Protein AF-A0A356P8A7-F1 (afdb_monomer)

Foldseek 3Di:
DDQDAADEPAPV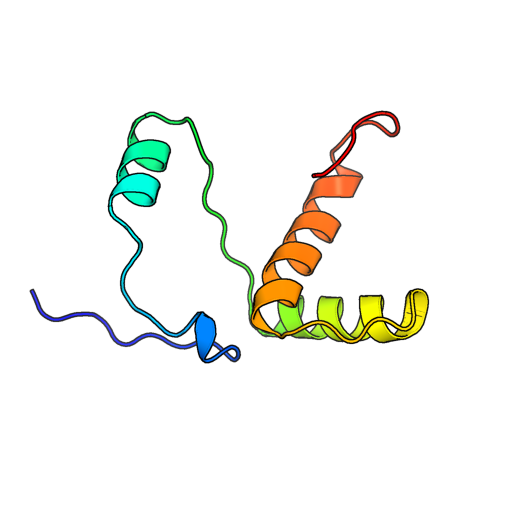PRDSDDDVVVVVCVVVVNDDDDDDHNVLLVVQQVVCCVPVVDRDRSVVSRVSSVCVVCVVVDDPPDDDD

Structure (mmCIF, N/CA/C/O backbone):
data_AF-A0A356P8A7-F1
#
_entry.id   AF-A0A356P8A7-F1
#
loop_
_atom_site.group_PDB
_atom_site.id
_atom_site.type_symbol
_atom_site.label_atom_id
_atom_site.label_alt_id
_atom_site.label_comp_id
_atom_site.label_asym_id
_atom_site.label_entity_id
_atom_site.label_seq_id
_atom_site.pdbx_PDB_ins_code
_atom_site.Cartn_x
_atom_site.Cartn_y
_atom_site.Cartn_z
_atom_site.occupancy
_atom_site.B_iso_or_equiv
_atom_site.auth_seq_id
_atom_site.auth_comp_id
_atom_site.auth_asym_id
_atom_site.auth_atom_id
_atom_site.pdbx_PDB_model_num
ATOM 1 N N . GLY A 1 1 ? 10.082 -0.200 -28.369 1.00 68.00 1 GLY A N 1
ATOM 2 C CA . GLY A 1 1 ? 10.606 0.730 -27.356 1.00 68.00 1 GLY A CA 1
ATOM 3 C C . GLY A 1 1 ? 11.207 -0.110 -26.263 1.00 68.00 1 GLY A C 1
ATOM 4 O O . GLY A 1 1 ? 10.610 -1.126 -25.937 1.00 68.00 1 GLY A O 1
ATOM 5 N N . GLU A 1 2 ? 12.382 0.259 -25.772 1.00 65.25 2 GLU A N 1
ATOM 6 C CA . GLU A 1 2 ? 13.037 -0.456 -24.672 1.00 65.25 2 GLU A CA 1
ATOM 7 C C . GLU A 1 2 ? 12.319 -0.151 -23.343 1.00 65.25 2 GLU A C 1
ATOM 9 O O . GLU A 1 2 ? 11.960 1.012 -23.123 1.00 65.25 2 GLU A O 1
ATOM 14 N N . PRO A 1 3 ? 12.082 -1.143 -22.463 1.00 69.56 3 PRO A N 1
ATOM 15 C CA . PRO A 1 3 ? 11.533 -0.892 -21.134 1.00 69.56 3 PRO A CA 1
ATOM 16 C C . PRO A 1 3 ? 12.485 -0.016 -20.312 1.00 69.56 3 PRO A C 1
ATOM 18 O O . PRO A 1 3 ? 13.692 -0.259 -20.279 1.00 69.56 3 PRO A O 1
ATOM 21 N N . LEU A 1 4 ? 11.944 0.994 -19.629 1.00 75.44 4 LEU A N 1
ATOM 22 C CA . LEU A 1 4 ? 12.717 1.787 -18.674 1.00 75.44 4 LEU A CA 1
ATOM 23 C C . LEU A 1 4 ? 13.090 0.930 -17.449 1.00 75.44 4 LEU A C 1
ATOM 25 O O . LEU A 1 4 ? 12.307 0.059 -17.062 1.00 75.44 4 LEU A O 1
ATOM 29 N N . PRO A 1 5 ? 14.254 1.177 -16.821 1.00 77.69 5 PRO A N 1
ATOM 30 C CA . PRO A 1 5 ? 14.627 0.497 -15.588 1.00 77.69 5 PRO A CA 1
ATOM 31 C C . PRO A 1 5 ? 13.636 0.825 -14.466 1.00 77.69 5 PRO A C 1
ATOM 33 O O . PRO A 1 5 ? 13.240 1.979 -14.291 1.00 77.69 5 PRO A O 1
ATOM 36 N N . THR A 1 6 ? 13.256 -0.193 -13.697 1.00 79.50 6 THR A N 1
ATOM 37 C CA . THR A 1 6 ? 12.389 -0.070 -12.519 1.00 79.50 6 THR A CA 1
ATOM 38 C C . THR A 1 6 ? 13.186 -0.173 -11.230 1.00 79.50 6 THR A C 1
ATOM 40 O O . THR A 1 6 ? 14.293 -0.703 -11.216 1.00 79.50 6 THR A O 1
ATOM 43 N N . HIS A 1 7 ? 12.625 0.335 -10.134 1.00 85.06 7 HIS A N 1
ATOM 44 C CA . HIS A 1 7 ? 13.145 0.126 -8.787 1.00 85.06 7 HIS A CA 1
ATOM 45 C C . HIS A 1 7 ? 11.990 0.076 -7.785 1.00 85.06 7 HIS A C 1
ATOM 47 O O . HIS A 1 7 ? 11.065 0.879 -7.875 1.00 85.06 7 HIS A O 1
ATOM 53 N N . SER A 1 8 ? 12.053 -0.881 -6.863 1.00 84.69 8 SER A N 1
ATOM 54 C CA . SER A 1 8 ? 11.163 -1.024 -5.710 1.00 84.69 8 SER A CA 1
ATOM 55 C C . SER A 1 8 ? 11.868 -1.904 -4.683 1.00 84.69 8 SER A C 1
ATOM 57 O O . SER A 1 8 ? 12.588 -2.824 -5.074 1.00 84.69 8 SER A O 1
ATOM 59 N N . ILE A 1 9 ? 11.639 -1.652 -3.393 1.00 86.56 9 ILE A N 1
ATOM 60 C CA . ILE A 1 9 ? 12.081 -2.534 -2.302 1.00 86.56 9 ILE A CA 1
ATOM 61 C C . ILE A 1 9 ? 11.347 -3.886 -2.299 1.00 86.56 9 ILE A C 1
ATOM 63 O O . ILE A 1 9 ? 11.798 -4.849 -1.680 1.00 86.56 9 ILE A O 1
ATOM 67 N N . SER A 1 10 ? 10.195 -3.955 -2.968 1.00 83.88 10 SER A N 1
ATOM 68 C CA . SER A 1 10 ? 9.421 -5.174 -3.162 1.00 83.88 10 SER A CA 1
ATOM 69 C C . SER A 1 10 ? 9.741 -5.760 -4.534 1.00 83.88 10 SER A C 1
ATOM 71 O O .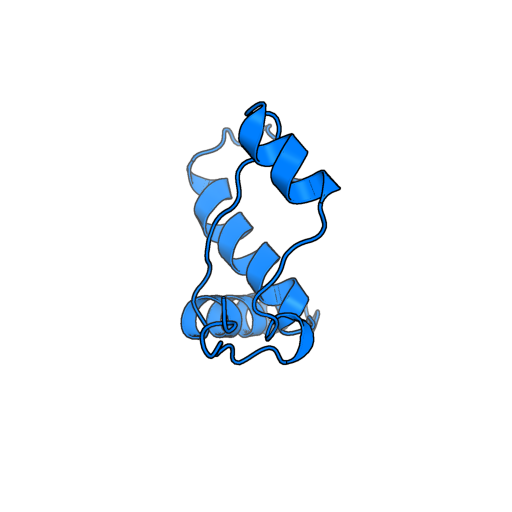 SER A 1 10 ? 9.328 -5.232 -5.566 1.00 83.88 10 SER A O 1
ATOM 73 N N . GLU A 1 11 ? 10.449 -6.889 -4.542 1.00 82.88 11 GLU A N 1
ATOM 74 C CA . GLU A 1 11 ? 10.795 -7.606 -5.775 1.00 82.88 11 GLU A CA 1
ATOM 75 C C . GLU A 1 11 ? 9.543 -8.033 -6.560 1.00 82.88 11 GLU A C 1
ATOM 77 O O . GLU A 1 11 ? 9.549 -8.022 -7.789 1.00 82.88 11 GLU A O 1
ATOM 82 N N . GLY A 1 12 ? 8.431 -8.334 -5.874 1.00 84.75 12 GLY A N 1
ATOM 83 C CA . GLY A 1 12 ? 7.161 -8.673 -6.518 1.00 84.75 12 GLY A CA 1
ATOM 84 C C . GLY A 1 12 ? 6.504 -7.520 -7.286 1.00 84.75 12 GLY A C 1
ATOM 85 O O . GLY A 1 12 ? 5.671 -7.774 -8.154 1.00 84.75 12 GLY A O 1
ATOM 86 N N . LEU A 1 13 ? 6.886 -6.267 -7.011 1.00 86.75 13 LEU A N 1
ATOM 87 C CA 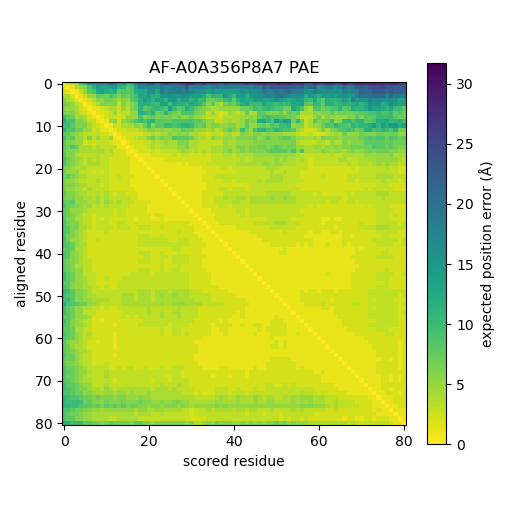. LEU A 1 13 ? 6.422 -5.073 -7.730 1.00 86.75 13 LEU A CA 1
ATOM 88 C C . LEU A 1 13 ? 7.499 -4.482 -8.656 1.00 86.75 13 LEU A C 1
ATOM 90 O O . LEU A 1 13 ? 7.260 -3.476 -9.325 1.00 86.75 13 LEU A O 1
ATOM 94 N N . HIS A 1 14 ? 8.671 -5.116 -8.742 1.00 87.31 14 HIS A N 1
ATOM 95 C CA . HIS A 1 14 ? 9.784 -4.694 -9.587 1.00 87.31 14 HIS A CA 1
ATOM 96 C C . HIS A 1 14 ? 9.571 -5.107 -11.055 1.00 87.31 14 HIS A C 1
ATOM 98 O O . HIS A 1 14 ? 10.307 -5.916 -11.620 1.00 87.31 14 HIS A O 1
ATOM 104 N N . TYR A 1 15 ? 8.528 -4.573 -11.692 1.00 87.38 15 TYR A N 1
ATOM 105 C CA . TYR A 1 15 ? 8.192 -4.890 -13.078 1.00 87.38 15 TYR A CA 1
ATOM 106 C C . TYR A 1 15 ? 7.736 -3.637 -13.847 1.00 87.38 15 TYR A C 1
ATOM 108 O O . TYR A 1 15 ? 6.875 -2.906 -13.360 1.00 87.38 15 TYR A O 1
ATOM 116 N N . PRO A 1 16 ? 8.271 -3.362 -15.057 1.00 86.81 16 PRO A N 1
ATOM 117 C CA . PRO A 1 16 ? 7.963 -2.138 -15.814 1.00 86.81 16 PRO A CA 1
ATOM 118 C C . PRO A 1 16 ? 6.574 -2.121 -16.463 1.00 86.81 16 PRO A C 1
ATOM 120 O O . PRO A 1 16 ? 6.187 -1.107 -17.041 1.00 86.81 16 PRO A O 1
ATOM 123 N N . GLY A 1 17 ? 5.845 -3.238 -16.435 1.00 90.62 17 GLY A N 1
ATOM 124 C CA . GLY A 1 17 ? 4.538 -3.379 -17.071 1.00 90.62 17 GLY A CA 1
ATOM 125 C C . GLY A 1 17 ? 3.389 -3.541 -16.078 1.00 90.62 17 GLY A C 1
ATOM 126 O O . GLY A 1 17 ? 3.575 -3.717 -14.880 1.00 90.62 17 GLY A O 1
ATOM 127 N N . VAL A 1 18 ? 2.170 -3.533 -16.609 1.00 94.25 18 VAL A N 1
ATOM 128 C CA . VAL A 1 18 ? 0.944 -3.878 -15.883 1.00 94.25 18 VAL A CA 1
ATOM 129 C C . VAL A 1 18 ? 0.044 -4.682 -16.824 1.00 94.25 18 VAL A C 1
ATOM 131 O O . VAL A 1 18 ? 0.137 -4.534 -18.044 1.00 94.25 18 VAL A O 1
ATOM 134 N N . GLY A 1 19 ? -0.794 -5.569 -16.284 1.00 96.50 19 GLY A N 1
ATOM 135 C CA . GLY A 1 19 ? -1.694 -6.388 -17.099 1.00 96.50 19 GLY A CA 1
ATOM 136 C C . GLY A 1 19 ? -2.647 -5.539 -17.962 1.00 96.50 19 GLY A C 1
ATOM 137 O O . GLY A 1 19 ? -3.097 -4.484 -17.510 1.00 96.50 19 GLY A O 1
ATOM 138 N N . PRO A 1 20 ? -3.008 -5.989 -19.179 1.00 97.06 20 PRO A N 1
ATOM 139 C CA . PRO A 1 20 ? -3.806 -5.195 -20.120 1.00 97.06 20 PRO A CA 1
ATOM 140 C C . PRO A 1 20 ? -5.209 -4.853 -19.599 1.00 97.06 20 PRO A C 1
ATOM 142 O O . PRO A 1 20 ? -5.742 -3.792 -19.914 1.00 97.06 20 PRO A O 1
ATOM 145 N N . GLU A 1 21 ? -5.796 -5.714 -18.765 1.00 98.44 21 GLU A N 1
ATOM 146 C CA . GLU A 1 21 ? -7.078 -5.438 -18.110 1.00 98.44 21 GLU A CA 1
ATOM 147 C C . GLU A 1 21 ? -6.981 -4.236 -17.160 1.00 98.44 21 GLU A C 1
ATOM 149 O O . GLU A 1 21 ? -7.857 -3.374 -17.165 1.00 98.44 21 GLU A O 1
ATOM 154 N N . HIS A 1 22 ? -5.879 -4.107 -16.416 1.00 97.88 22 HIS A N 1
ATOM 155 C CA . HIS A 1 22 ? -5.652 -2.957 -15.545 1.00 97.88 22 HIS A CA 1
ATOM 156 C C . HIS A 1 22 ? -5.490 -1.657 -16.339 1.00 97.88 22 HIS A C 1
ATOM 158 O O . HIS A 1 22 ? -6.071 -0.634 -15.968 1.00 97.88 22 HIS A O 1
ATOM 164 N N . SER A 1 23 ? -4.756 -1.702 -17.458 1.00 97.19 23 SER A N 1
ATOM 165 C CA . SER A 1 23 ? -4.649 -0.566 -18.381 1.00 97.19 23 SER A CA 1
ATOM 166 C C . SER A 1 23 ? -6.021 -0.146 -18.907 1.00 97.19 23 SER A C 1
ATOM 168 O O . SER A 1 23 ? -6.374 1.024 -18.817 1.00 97.19 23 SER A O 1
ATOM 170 N N . TYR A 1 24 ? -6.836 -1.102 -19.355 1.00 98.25 24 TYR A N 1
ATOM 171 C CA . TYR A 1 24 ? -8.192 -0.821 -19.823 1.00 98.25 24 TYR A CA 1
ATOM 172 C C . TYR A 1 24 ? -9.082 -0.211 -18.725 1.00 98.25 24 TYR A C 1
ATOM 174 O O . TYR A 1 24 ? -9.745 0.796 -18.962 1.00 98.25 24 TYR A O 1
ATOM 182 N N . LEU A 1 25 ? -9.070 -0.770 -17.508 1.00 98.69 25 LEU A N 1
ATOM 183 C CA . LEU A 1 25 ? -9.853 -0.257 -16.375 1.00 98.69 25 LEU A CA 1
ATOM 184 C C . LEU A 1 25 ? -9.455 1.171 -15.980 1.00 98.69 25 LEU A C 1
ATOM 186 O O . LEU A 1 25 ? -10.321 1.953 -15.581 1.00 98.69 25 LEU A O 1
ATOM 190 N N . LYS A 1 26 ? -8.168 1.514 -16.106 1.00 97.94 26 LYS A N 1
ATOM 191 C CA . LYS A 1 26 ? -7.677 2.886 -15.944 1.00 97.94 26 LYS A CA 1
ATOM 192 C C . LYS A 1 26 ? -8.247 3.800 -17.027 1.00 97.94 26 LYS A C 1
ATOM 194 O O . LYS A 1 26 ? -8.775 4.861 -16.708 1.00 97.94 26 LYS A O 1
ATOM 199 N N . ASP A 1 27 ? -8.150 3.387 -18.290 1.00 98.00 27 ASP A N 1
ATOM 200 C CA . ASP A 1 27 ? -8.518 4.211 -19.446 1.00 98.00 27 ASP A CA 1
ATOM 201 C C . ASP A 1 27 ? -10.013 4.558 -19.468 1.00 98.00 27 ASP A C 1
ATOM 203 O O . ASP A 1 27 ? -10.386 5.663 -19.858 1.00 98.00 27 ASP A O 1
ATOM 207 N N . ILE A 1 28 ? -10.874 3.653 -18.989 1.00 98.50 28 ILE A N 1
ATOM 208 C CA . ILE A 1 28 ? -12.318 3.912 -18.851 1.00 98.50 28 ILE A CA 1
ATOM 209 C C . ILE A 1 28 ? -12.699 4.617 -17.536 1.00 98.50 28 ILE A C 1
ATOM 211 O O . ILE A 1 28 ? -13.885 4.819 -17.277 1.00 98.50 28 ILE A O 1
ATOM 215 N N . GLY A 1 29 ? -11.729 4.945 -16.675 1.00 98.12 29 GLY A N 1
ATOM 216 C CA . GLY A 1 29 ? -11.963 5.599 -15.383 1.00 98.12 29 GLY A CA 1
ATOM 217 C C . GLY A 1 29 ? -12.639 4.713 -14.332 1.00 98.12 29 GLY A C 1
ATOM 218 O O . GLY A 1 29 ? -13.249 5.224 -13.395 1.00 98.12 29 GLY A O 1
ATOM 219 N N . ARG A 1 30 ? -12.575 3.383 -14.479 1.00 98.38 30 ARG A N 1
ATOM 220 C CA . ARG A 1 30 ? -13.198 2.437 -13.538 1.00 98.38 30 ARG A CA 1
ATOM 221 C C . ARG A 1 30 ? -12.311 2.131 -12.332 1.00 98.38 30 ARG A C 1
ATOM 223 O O . ARG A 1 30 ? -12.847 1.793 -11.279 1.00 98.38 30 ARG A O 1
ATOM 230 N N . ALA A 1 31 ? -10.994 2.225 -12.491 1.00 97.81 31 ALA A N 1
ATOM 231 C CA . ALA A 1 31 ? -10.021 2.017 -11.427 1.00 97.81 31 ALA A CA 1
ATOM 232 C C . ALA A 1 31 ? -8.984 3.145 -11.410 1.00 97.81 31 ALA A C 1
ATOM 234 O O . ALA A 1 31 ? -8.495 3.568 -12.460 1.00 97.81 31 ALA A O 1
ATOM 235 N N . GLU A 1 32 ? -8.625 3.588 -10.209 1.00 96.94 32 GLU A N 1
ATOM 236 C CA . GLU A 1 32 ? -7.540 4.536 -9.982 1.00 96.94 32 GLU A CA 1
ATOM 237 C C . GLU A 1 32 ? -6.272 3.783 -9.575 1.00 96.94 32 GLU A C 1
ATOM 239 O O . GLU A 1 32 ? -6.312 2.857 -8.766 1.00 96.94 32 GLU A O 1
ATOM 244 N N . TYR A 1 33 ? -5.140 4.187 -10.146 1.00 96.31 33 TYR A N 1
ATOM 245 C CA . TYR A 1 33 ? -3.837 3.584 -9.882 1.00 96.31 33 TYR A CA 1
ATOM 246 C C . TYR A 1 33 ? -2.948 4.625 -9.225 1.00 96.31 33 TYR A C 1
ATOM 248 O O . TYR A 1 33 ? -2.726 5.704 -9.776 1.00 96.31 33 TYR A O 1
ATOM 256 N N . VAL A 1 34 ? -2.444 4.285 -8.048 1.00 96.38 34 VAL A N 1
ATOM 257 C CA . VAL A 1 34 ? -1.670 5.172 -7.182 1.00 96.38 34 VAL A CA 1
ATOM 258 C C . VAL A 1 34 ? -0.292 4.583 -6.923 1.00 96.38 34 VAL A C 1
ATOM 260 O O . VAL A 1 34 ? -0.092 3.373 -7.012 1.00 96.38 34 VAL A O 1
ATOM 263 N N . SER A 1 35 ? 0.662 5.444 -6.588 1.00 94.38 35 SER A N 1
ATOM 264 C CA . SER A 1 35 ? 2.010 5.039 -6.199 1.00 94.38 35 SER A CA 1
ATOM 265 C C . SER A 1 35 ? 2.195 5.129 -4.689 1.00 94.38 35 SER A C 1
ATOM 267 O O . SER A 1 35 ? 1.719 6.066 -4.044 1.00 94.38 35 SER A O 1
ATOM 269 N N . VAL A 1 36 ? 2.962 4.191 -4.145 1.00 96.44 36 VAL A N 1
ATOM 270 C CA . VAL A 1 36 ? 3.444 4.200 -2.764 1.00 96.44 36 VAL A CA 1
ATOM 271 C C . VAL A 1 36 ? 4.958 4.060 -2.805 1.00 96.44 36 VAL A C 1
ATOM 273 O O . VAL A 1 36 ? 5.484 3.291 -3.603 1.00 96.44 36 VAL A O 1
ATOM 276 N N . THR A 1 37 ? 5.650 4.841 -1.982 1.00 96.81 37 THR A N 1
ATOM 277 C CA . THR A 1 37 ? 7.115 4.802 -1.887 1.00 96.81 37 THR A CA 1
ATOM 278 C C . THR A 1 37 ? 7.589 3.666 -0.981 1.00 96.81 37 THR A C 1
ATOM 280 O O . THR A 1 37 ? 6.860 3.226 -0.090 1.00 96.81 37 THR A O 1
ATOM 283 N N . ASP A 1 38 ? 8.845 3.247 -1.143 1.00 96.69 38 ASP A N 1
ATOM 284 C CA . ASP A 1 38 ? 9.452 2.206 -0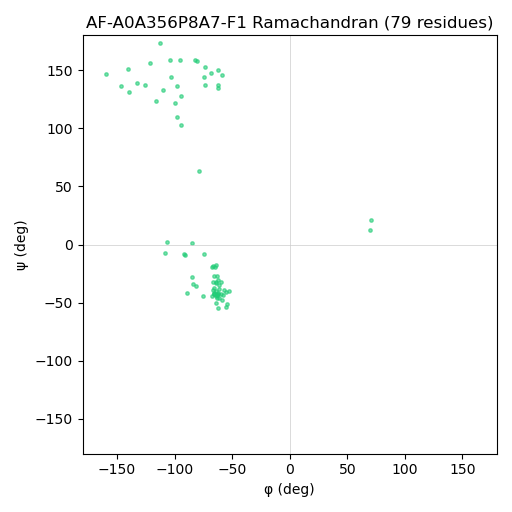.304 1.00 96.69 38 ASP A CA 1
ATOM 285 C C . ASP A 1 38 ? 9.367 2.544 1.194 1.00 96.69 38 ASP A C 1
ATOM 287 O O . ASP A 1 38 ? 9.039 1.682 2.008 1.00 96.69 38 ASP A O 1
ATOM 291 N N . GLN A 1 39 ? 9.592 3.812 1.564 1.00 97.81 39 GLN A N 1
ATOM 292 C CA . GLN A 1 39 ? 9.510 4.253 2.959 1.00 97.81 39 GLN A CA 1
ATOM 293 C C . GLN A 1 39 ? 8.092 4.110 3.521 1.00 97.81 39 GLN A C 1
ATOM 295 O O . GLN A 1 39 ? 7.914 3.606 4.625 1.00 97.81 39 GLN A O 1
ATOM 300 N N . GLU A 1 40 ? 7.076 4.506 2.757 1.00 98.00 40 GLU A N 1
ATOM 301 C CA . GLU A 1 40 ? 5.679 4.392 3.186 1.00 98.00 40 GLU A CA 1
ATOM 302 C C . GLU A 1 40 ? 5.255 2.926 3.337 1.00 98.00 40 GLU A C 1
ATOM 304 O O . GLU A 1 40 ? 4.524 2.586 4.268 1.00 98.00 40 GLU A O 1
ATOM 309 N N . SER A 1 41 ? 5.742 2.053 2.449 1.00 97.94 41 SER A N 1
ATOM 310 C CA . SER A 1 41 ? 5.543 0.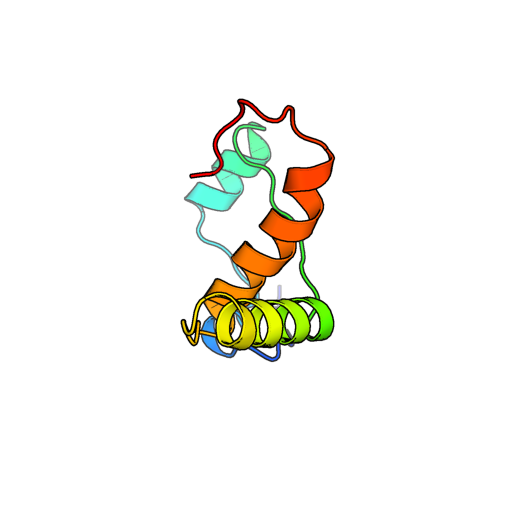607 2.551 1.00 97.94 41 SER A CA 1
ATOM 311 C C . SER A 1 41 ? 6.193 0.033 3.815 1.00 97.94 41 SER A C 1
ATOM 313 O O . SER A 1 41 ? 5.542 -0.689 4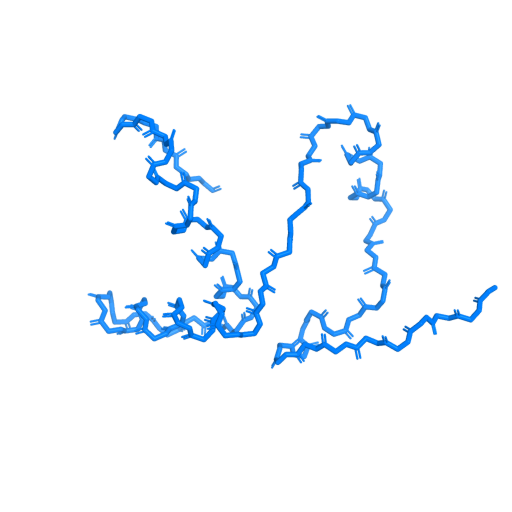.572 1.00 97.94 41 SER A O 1
ATOM 315 N N . LEU A 1 42 ? 7.441 0.410 4.114 1.00 98.12 42 LEU A N 1
ATOM 316 C CA . LEU A 1 42 ? 8.139 -0.003 5.338 1.00 98.12 42 LEU A CA 1
ATOM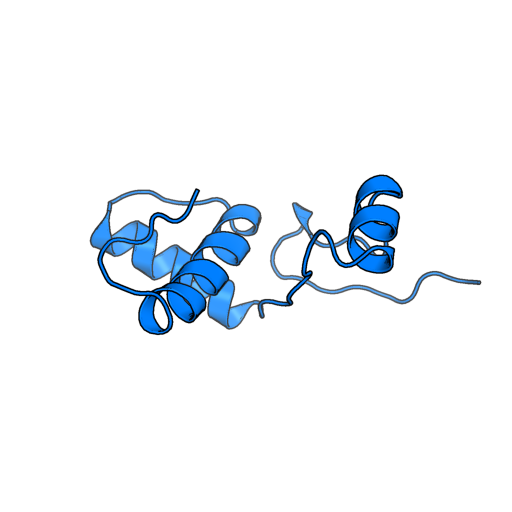 317 C C . LEU A 1 42 ? 7.440 0.492 6.612 1.00 98.12 42 LEU A C 1
ATOM 319 O O . LEU A 1 42 ? 7.294 -0.261 7.579 1.00 98.12 42 LEU A O 1
ATOM 323 N N . ASP A 1 43 ? 6.964 1.735 6.614 1.00 98.50 43 ASP A N 1
ATOM 324 C CA . ASP A 1 43 ? 6.234 2.305 7.745 1.00 98.50 43 ASP A CA 1
ATOM 325 C C . ASP A 1 43 ? 4.928 1.536 7.997 1.00 98.50 43 ASP A C 1
ATOM 327 O O . ASP A 1 43 ? 4.610 1.192 9.141 1.00 98.50 43 ASP A O 1
ATOM 331 N N . ALA A 1 44 ? 4.195 1.198 6.931 1.00 98.38 44 ALA A N 1
ATOM 332 C CA . ALA A 1 44 ? 2.982 0.390 7.009 1.00 98.38 44 ALA A CA 1
ATOM 333 C C . ALA A 1 44 ? 3.259 -1.049 7.464 1.00 98.38 44 ALA A C 1
ATOM 335 O O . ALA A 1 44 ? 2.541 -1.561 8.328 1.00 98.38 44 ALA A O 1
ATOM 336 N N . PHE A 1 45 ? 4.322 -1.676 6.951 1.00 98.44 45 PHE A N 1
ATOM 337 C CA . PHE A 1 45 ? 4.790 -2.992 7.386 1.00 98.44 45 PHE A CA 1
ATOM 338 C C . PHE A 1 45 ? 5.034 -3.011 8.899 1.00 98.44 45 PHE A C 1
ATOM 340 O O . PHE A 1 45 ? 4.502 -3.864 9.619 1.00 98.44 45 PHE A O 1
ATOM 347 N N . HIS A 1 46 ? 5.799 -2.039 9.404 1.00 98.44 46 HIS A N 1
ATOM 348 C CA . HIS A 1 46 ? 6.105 -1.942 10.826 1.00 98.44 46 HIS A CA 1
ATOM 349 C C . HIS A 1 46 ? 4.871 -1.635 11.662 1.00 98.44 46 HIS A C 1
ATOM 351 O O . HIS A 1 46 ? 4.736 -2.186 12.755 1.00 98.44 46 HIS A O 1
ATOM 357 N N . ARG A 1 47 ? 3.979 -0.768 11.174 1.00 98.38 47 ARG A N 1
ATOM 358 C CA . ARG A 1 47 ? 2.746 -0.426 11.878 1.00 98.38 47 ARG A CA 1
ATOM 359 C C . ARG A 1 47 ? 1.862 -1.655 12.049 1.00 98.38 47 ARG A C 1
ATOM 361 O O . ARG A 1 47 ? 1.555 -1.986 13.188 1.00 98.38 47 ARG A O 1
ATOM 368 N N . LEU A 1 48 ? 1.539 -2.359 10.963 1.00 98.56 48 LEU A N 1
ATOM 369 C CA . LEU A 1 48 ? 0.683 -3.547 11.015 1.00 98.56 48 LEU A CA 1
ATOM 370 C C . LEU A 1 48 ? 1.287 -4.645 11.904 1.00 98.56 48 LEU A C 1
ATOM 372 O O . LEU A 1 48 ? 0.595 -5.210 12.751 1.00 98.56 48 LEU A O 1
ATOM 376 N N . SER A 1 49 ? 2.599 -4.867 11.786 1.00 98.56 49 SER A N 1
ATOM 377 C CA . SER A 1 49 ? 3.314 -5.851 12.609 1.00 98.56 49 SER A CA 1
ATOM 378 C C . SER A 1 49 ? 3.251 -5.523 14.100 1.00 98.56 49 SER A C 1
ATOM 380 O O . SER A 1 49 ? 3.134 -6.424 14.925 1.00 98.56 49 SER A O 1
ATOM 382 N N . LYS A 1 50 ? 3.339 -4.239 14.465 1.00 98.50 50 LYS A N 1
ATOM 383 C CA . LYS A 1 50 ? 3.373 -3.805 15.868 1.00 98.50 50 LYS A CA 1
ATOM 384 C C . LYS A 1 50 ? 1.988 -3.663 16.491 1.00 98.50 50 LYS A C 1
ATOM 386 O O . LYS A 1 50 ? 1.874 -3.884 17.691 1.00 98.50 50 LYS A O 1
ATOM 391 N N . THR A 1 51 ? 0.974 -3.257 15.727 1.00 98.38 51 THR A N 1
ATOM 392 C CA . THR A 1 51 ? -0.372 -3.023 16.274 1.00 98.38 51 THR A CA 1
ATOM 393 C C . THR A 1 51 ? -1.232 -4.276 16.232 1.00 98.38 51 THR A C 1
ATOM 395 O O . THR A 1 51 ? -1.892 -4.572 17.220 1.00 98.38 51 THR A O 1
ATOM 398 N N . GLU A 1 52 ? -1.167 -5.042 15.139 1.00 98.25 52 GLU A N 1
ATOM 399 C CA . GLU A 1 52 ? -2.032 -6.211 14.926 1.00 98.25 52 GLU A CA 1
ATOM 400 C C . GLU A 1 52 ? -1.288 -7.548 15.048 1.00 98.25 52 GLU A C 1
ATOM 402 O O . GLU A 1 52 ? -1.905 -8.608 14.997 1.00 98.25 52 GLU A O 1
ATOM 407 N N . GLY A 1 53 ? 0.045 -7.534 15.174 1.00 98.12 53 GLY A N 1
ATOM 408 C CA . GLY A 1 53 ? 0.850 -8.761 15.217 1.00 98.12 53 GLY A CA 1
ATOM 409 C C . GLY A 1 53 ? 0.912 -9.512 13.882 1.00 98.12 53 GLY A C 1
ATOM 410 O O . GLY A 1 53 ? 1.355 -10.660 13.843 1.00 98.12 53 GLY A O 1
ATOM 411 N N . ILE A 1 54 ? 0.476 -8.883 12.786 1.00 98.50 54 ILE A N 1
ATOM 412 C CA . ILE A 1 54 ? 0.478 -9.456 11.438 1.00 98.50 54 ILE A CA 1
ATOM 413 C C . ILE A 1 54 ? 1.689 -8.913 10.686 1.00 98.50 54 ILE A C 1
ATOM 415 O O . ILE A 1 54 ? 1.810 -7.705 10.512 1.00 98.50 54 ILE A O 1
ATOM 419 N N . ILE A 1 55 ? 2.562 -9.802 10.212 1.00 98.12 55 ILE A N 1
ATOM 420 C CA . ILE A 1 55 ? 3.745 -9.446 9.419 1.00 98.12 55 ILE A CA 1
ATOM 421 C C . ILE A 1 55 ? 3.375 -9.552 7.929 1.00 98.12 55 ILE A C 1
ATOM 423 O O . ILE A 1 55 ? 3.266 -10.675 7.428 1.00 98.12 55 ILE A O 1
ATOM 427 N N . PRO A 1 56 ? 3.129 -8.436 7.214 1.00 97.81 56 PRO A N 1
ATOM 428 C CA . PRO A 1 56 ? 2.706 -8.494 5.818 1.00 97.81 56 PRO A CA 1
ATOM 429 C C . PRO A 1 56 ? 3.891 -8.721 4.872 1.00 97.81 56 PRO A C 1
ATOM 431 O O . PRO A 1 56 ? 5.026 -8.369 5.185 1.00 97.81 56 PRO A O 1
ATOM 434 N N . ALA A 1 57 ? 3.622 -9.232 3.670 1.00 97.88 57 ALA A N 1
ATOM 435 C CA . ALA A 1 57 ? 4.574 -9.120 2.566 1.00 97.88 57 ALA A CA 1
ATOM 436 C C . ALA A 1 57 ? 4.800 -7.635 2.214 1.00 97.88 57 ALA A C 1
ATOM 438 O O . ALA A 1 57 ? 3.885 -6.821 2.383 1.00 97.88 57 ALA A O 1
ATOM 439 N N . LEU A 1 5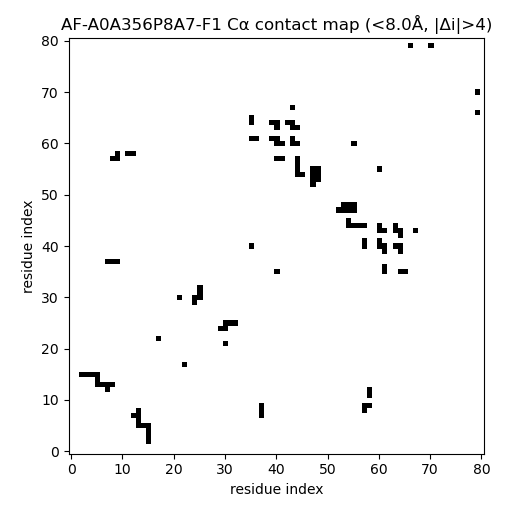8 ? 5.984 -7.267 1.710 1.00 96.25 58 LEU A N 1
ATOM 440 C CA . LEU A 1 58 ? 6.264 -5.876 1.322 1.00 96.25 58 LEU A CA 1
ATOM 441 C C . LEU A 1 58 ? 5.362 -5.427 0.166 1.00 96.25 58 LEU A C 1
ATOM 443 O O . LEU A 1 58 ? 4.934 -4.278 0.141 1.00 96.25 58 LEU A O 1
ATOM 447 N N . GLU A 1 59 ? 4.986 -6.341 -0.729 1.00 97.00 59 GLU A N 1
ATOM 448 C CA . GLU A 1 59 ? 3.974 -6.139 -1.770 1.00 97.00 59 GLU A CA 1
ATOM 449 C C . GLU A 1 59 ? 2.650 -5.674 -1.138 1.00 97.00 59 GLU A C 1
ATOM 451 O O . GLU A 1 59 ? 2.122 -4.614 -1.471 1.00 97.00 59 GLU A O 1
ATOM 456 N N . SER A 1 60 ? 2.138 -6.431 -0.160 1.00 97.88 60 SER A N 1
ATOM 457 C CA . SER A 1 60 ? 0.887 -6.124 0.547 1.00 97.88 60 SER A CA 1
ATOM 458 C C . SER A 1 60 ? 0.987 -4.855 1.394 1.00 97.88 60 SER A C 1
ATOM 460 O O . SER A 1 60 ? 0.006 -4.124 1.530 1.00 97.88 60 SER A O 1
ATOM 462 N N . ALA A 1 61 ? 2.163 -4.561 1.950 1.00 98.25 61 ALA A N 1
ATOM 463 C CA . ALA A 1 61 ? 2.390 -3.362 2.744 1.00 98.25 61 ALA A CA 1
ATOM 464 C C . ALA A 1 61 ? 2.212 -2.072 1.923 1.00 98.25 61 ALA A C 1
ATOM 466 O O . ALA A 1 61 ? 1.769 -1.072 2.486 1.00 98.25 61 ALA A O 1
ATOM 467 N N . HIS A 1 62 ? 2.419 -2.101 0.598 1.00 98.12 62 HIS A N 1
ATOM 468 C CA . HIS A 1 62 ? 2.077 -0.969 -0.274 1.00 98.12 62 HIS A CA 1
ATOM 469 C C . HIS A 1 62 ? 0.568 -0.672 -0.254 1.00 98.12 62 HIS A C 1
ATOM 471 O O . HIS A 1 62 ? 0.167 0.486 -0.133 1.00 98.12 62 HIS A O 1
ATOM 477 N N . ALA A 1 63 ? -0.284 -1.702 -0.304 1.00 97.75 63 ALA A N 1
ATOM 478 C CA . ALA A 1 63 ? -1.735 -1.522 -0.228 1.00 97.75 63 ALA A CA 1
ATOM 479 C C . ALA A 1 63 ? -2.167 -0.978 1.145 1.00 97.75 63 ALA A C 1
ATOM 481 O O . ALA A 1 63 ? -2.959 -0.038 1.216 1.00 97.75 63 ALA A O 1
ATOM 482 N N . ILE A 1 64 ? -1.590 -1.500 2.234 1.00 98.25 64 ILE A N 1
ATOM 483 C CA . ILE A 1 64 ? -1.853 -1.003 3.595 1.00 98.25 64 ILE A CA 1
ATOM 484 C C . ILE A 1 64 ? -1.400 0.451 3.747 1.00 98.25 64 ILE A C 1
ATOM 486 O O . ILE A 1 64 ? -2.136 1.268 4.295 1.00 98.25 64 ILE A O 1
ATOM 490 N N . ALA A 1 65 ? -0.224 0.805 3.227 1.00 98.38 65 ALA A N 1
ATOM 491 C CA . ALA A 1 65 ? 0.275 2.174 3.254 1.00 98.38 65 ALA A CA 1
ATOM 492 C C . ALA A 1 65 ? -0.692 3.140 2.566 1.00 98.38 65 ALA A C 1
ATOM 494 O O . ALA A 1 65 ? -0.974 4.211 3.103 1.00 98.38 65 ALA A O 1
ATOM 495 N N . TYR A 1 66 ? -1.239 2.763 1.407 1.00 98.31 66 TYR A N 1
ATOM 496 C CA . TYR A 1 66 ? -2.242 3.584 0.739 1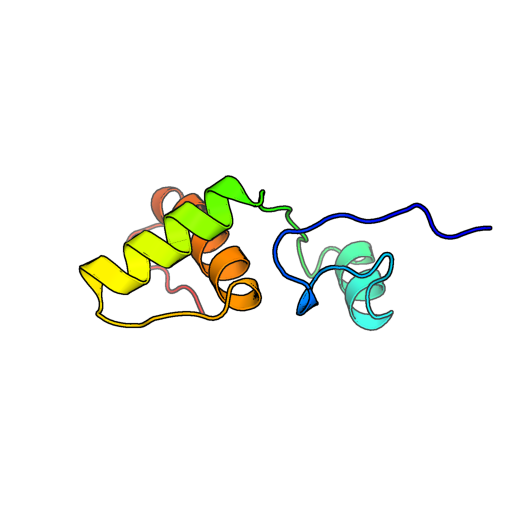.00 98.31 66 TYR A CA 1
ATOM 497 C C . TYR A 1 66 ? -3.560 3.649 1.524 1.00 98.31 66 TYR A C 1
ATOM 499 O O . TYR A 1 66 ? -4.085 4.743 1.731 1.00 98.31 66 TYR A O 1
ATOM 507 N N . ALA A 1 67 ? -4.055 2.521 2.041 1.00 97.81 67 ALA A N 1
ATOM 508 C CA . ALA A 1 67 ? -5.275 2.483 2.849 1.00 97.81 67 ALA A CA 1
ATOM 509 C C . ALA A 1 67 ? -5.182 3.399 4.083 1.00 97.81 67 ALA A C 1
ATOM 511 O O . ALA A 1 67 ? -6.130 4.115 4.398 1.00 97.81 67 ALA A O 1
ATOM 512 N N . LEU A 1 68 ? -4.016 3.457 4.737 1.00 97.31 68 LEU A N 1
ATOM 513 C CA . LEU A 1 68 ? -3.763 4.349 5.872 1.00 97.31 68 LEU A CA 1
ATOM 514 C C . LEU A 1 68 ? -3.790 5.842 5.502 1.00 97.31 68 LEU A C 1
ATOM 516 O O . LEU A 1 68 ? -4.095 6.663 6.368 1.00 97.31 68 LEU A O 1
ATOM 520 N N . LYS A 1 69 ? -3.487 6.202 4.247 1.00 96.69 69 LYS A N 1
ATOM 521 C CA . LYS A 1 69 ? -3.624 7.578 3.731 1.00 96.69 69 LYS A CA 1
ATOM 522 C C . LYS A 1 69 ? -5.058 7.896 3.317 1.00 96.69 69 LYS A C 1
ATOM 524 O O . LYS A 1 69 ? -5.492 9.032 3.481 1.00 96.69 69 LYS A O 1
ATOM 529 N N . LEU A 1 70 ? -5.772 6.911 2.769 1.00 97.06 70 LEU A N 1
ATOM 530 C CA . LEU A 1 70 ? -7.138 7.067 2.274 1.00 97.06 70 LEU A CA 1
ATOM 531 C C . LEU A 1 70 ? -8.154 7.144 3.419 1.00 97.06 70 LEU A C 1
ATOM 533 O O . LEU A 1 70 ? -9.010 8.027 3.413 1.00 97.06 70 LEU A O 1
ATOM 537 N N . ALA A 1 71 ? -8.035 6.273 4.424 1.00 97.62 71 ALA A N 1
ATOM 538 C CA . ALA A 1 71 ? -9.017 6.134 5.501 1.00 97.62 71 ALA A CA 1
ATOM 539 C C . ALA A 1 71 ? -9.378 7.452 6.227 1.00 97.62 71 ALA A C 1
ATOM 541 O O . ALA A 1 71 ? -10.562 7.671 6.464 1.00 97.62 71 ALA A O 1
ATOM 542 N N . PRO A 1 72 ? -8.441 8.379 6.528 1.00 97.44 72 PRO A N 1
ATOM 543 C CA . PRO A 1 72 ? -8.778 9.668 7.146 1.00 97.44 72 PRO A CA 1
ATOM 544 C C . PRO A 1 72 ? -9.660 10.593 6.292 1.00 97.44 72 PRO A C 1
ATOM 546 O O . PRO A 1 72 ? -10.216 11.552 6.820 1.00 97.44 72 PRO A O 1
ATOM 549 N N . THR A 1 73 ? -9.757 10.348 4.981 1.00 97.25 73 THR A N 1
ATOM 550 C CA . THR A 1 73 ? -10.586 11.136 4.049 1.00 97.25 73 THR A CA 1
ATOM 551 C C . THR A 1 73 ? -11.999 10.572 3.875 1.00 97.25 73 THR A C 1
ATOM 553 O O . THR A 1 73 ? -12.842 11.208 3.245 1.00 97.25 73 THR A O 1
ATOM 556 N N . MET A 1 74 ? -12.258 9.387 4.430 1.00 97.56 74 MET A N 1
ATOM 557 C CA . MET A 1 74 ? -13.528 8.671 4.341 1.00 97.56 74 MET A CA 1
ATOM 558 C C . MET A 1 74 ? -14.402 8.960 5.567 1.00 97.56 74 MET A C 1
ATOM 560 O O . MET A 1 74 ? -13.907 9.355 6.626 1.00 97.56 74 MET A O 1
ATOM 564 N N . SER A 1 75 ? -15.714 8.758 5.445 1.00 97.62 75 SER A N 1
ATOM 565 C CA . SER A 1 75 ? -16.596 8.772 6.612 1.00 97.62 75 SER A CA 1
ATOM 566 C C . SER A 1 75 ? -16.402 7.502 7.447 1.00 97.62 75 SER A C 1
ATOM 568 O O . SER A 1 75 ? -16.004 6.453 6.944 1.00 97.62 75 SER A O 1
ATOM 570 N N . ALA A 1 76 ? -16.676 7.593 8.750 1.00 95.75 76 ALA A N 1
ATOM 571 C CA . ALA A 1 76 ? -16.396 6.516 9.704 1.00 95.75 76 ALA A CA 1
ATOM 572 C C . ALA A 1 76 ? -17.207 5.225 9.464 1.00 95.75 76 ALA A C 1
ATOM 574 O O . ALA A 1 76 ? -16.846 4.172 9.979 1.00 95.75 76 ALA A O 1
ATOM 575 N N . ASP A 1 77 ? -18.310 5.313 8.721 1.00 97.06 77 ASP A N 1
ATOM 576 C CA . ASP A 1 77 ? -19.188 4.204 8.344 1.00 97.06 77 ASP A CA 1
ATOM 577 C C . ASP A 1 77 ? -18.808 3.548 7.006 1.00 97.06 77 ASP A C 1
ATOM 579 O O . ASP A 1 77 ? -19.341 2.489 6.670 1.00 97.06 77 ASP A O 1
ATOM 583 N N . GLN A 1 78 ? -17.882 4.138 6.241 1.00 97.62 78 GLN A N 1
ATOM 584 C CA . GLN A 1 78 ? -17.385 3.522 5.015 1.00 97.62 78 GLN A CA 1
ATOM 585 C C . GLN A 1 78 ? -16.427 2.364 5.317 1.00 97.62 78 GLN A C 1
ATOM 587 O O . GLN A 1 78 ? -15.622 2.408 6.245 1.00 97.62 78 GLN A O 1
ATOM 592 N N . ILE A 1 79 ? -16.494 1.327 4.481 1.00 97.06 79 ILE A N 1
ATOM 593 C CA . ILE A 1 79 ? -15.701 0.101 4.611 1.00 97.06 79 ILE A CA 1
ATOM 594 C C . ILE A 1 79 ? -14.673 0.049 3.475 1.00 97.06 79 ILE A C 1
ATOM 596 O O . ILE A 1 79 ? -15.026 0.257 2.314 1.00 97.06 79 ILE A O 1
ATOM 600 N N . ILE A 1 80 ? -13.417 -0.255 3.811 1.00 96.31 80 ILE A N 1
ATOM 601 C CA . ILE A 1 80 ? -12.343 -0.551 2.851 1.00 96.31 80 ILE A CA 1
ATOM 602 C C . ILE A 1 80 ? -12.275 -2.073 2.680 1.00 96.31 80 ILE A C 1
ATOM 604 O O . ILE A 1 80 ? -12.211 -2.792 3.679 1.00 96.31 80 ILE A O 1
ATOM 608 N N . ILE A 1 81 ? -12.315 -2.544 1.430 1.00 91.19 81 ILE A N 1
ATOM 609 C CA . ILE A 1 81 ? -12.261 -3.963 1.038 1.00 91.19 81 ILE A CA 1
ATOM 610 C C . ILE A 1 81 ? -11.049 -4.179 0.141 1.00 91.19 81 ILE A C 1
ATOM 612 O O . ILE A 1 81 ? -10.852 -3.334 -0.762 1.00 91.19 81 ILE A O 1
#

Radius of gyration: 14.77 Å; Cα contacts (8 Å, |Δi|>4): 62; chains: 1; bounding box: 34×21×44 Å

Nearest PDB structures (foldseek):
  5dvz-assembly1_B  TM=9.927E-01  e=3.539E-07  Pyrococcus furiosus DSM 3638
  5ixj-assembly2_B  TM=9.905E-01  e=6.300E-07  Pyrococcus furiosus DSM 3638
  6am8-assembly2_D  TM=9.942E-01  e=7.162E-07  Pyrococcus furiosus DSM 3638
  6amh-assembly1_B  TM=9.827E-01  e=1.122E-06  Pyrococcus furiosus DSM 3638
  6v82-assembly1_B-2  TM=9.880E-01  e=2.138E-05  Chlamydia trachomatis D/UW-3/CX

Sequence (81 aa):
GEPLPTHSISEGLHYPGVGPEHSYLKDIGRAEYVSVTDQESLDAFHRLSKTEGIIPALESAHAIAYALKLAPTMSADQIII

pLDDT: mean 94.09, std 7.48, range [65.25, 98.69]

Solvent-accessible surface area (backbone atoms only — not comparable to full-atom values): 5161 Å² total; per-residue (Å²): 132,82,82,67,91,68,83,56,86,29,72,91,65,52,57,82,73,75,60,70,68,59,55,50,34,41,76,74,68,75,45,88,86,85,88,73,53,62,66,50,18,52,52,31,31,52,47,41,31,70,76,72,68,45,79,61,55,62,61,57,12,34,57,49,30,50,48,68,65,49,53,81,78,50,62,93,84,65,82,90,131

Secondary structure (DSSP, 8-state):
-PPPPP--S-GGG--S---HHHHHHHHTTSS------HHHHHHHHHHHHHHT-----HHHHHHHHHHHHHGGGS-TT----

Mean predicted aligned error: 3.92 Å